Protein AF-A0A9E5NA06-F1 (afdb_monomer)

Radius of gyration: 15.35 Å; Cα contacts (8 Å, |Δi|>4): 70; chains: 1; bounding box: 36×32×31 Å

Nearest PDB structu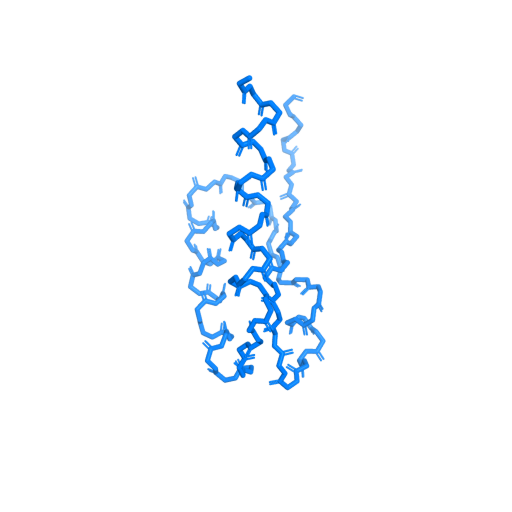res (foldseek):
  3auo-assembly2_B  TM=9.152E-01  e=3.336E-03  Thermus thermophilus HB8
  3b0x-assembly1_A  TM=8.338E-01  e=4.071E-03  Thermus thermophilus HB8
  3b0y-assemb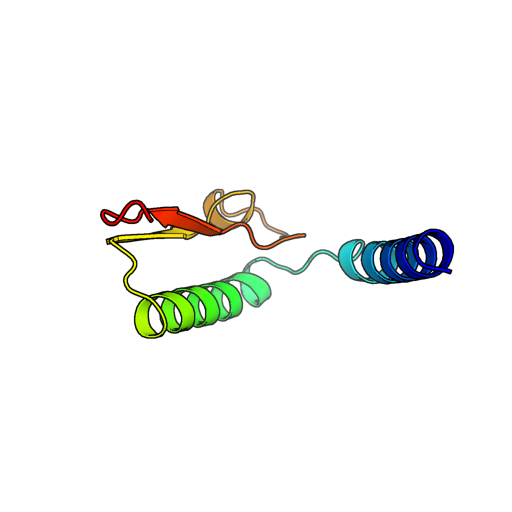ly1_A  TM=8.109E-01  e=3.810E-03  Thermus thermophilu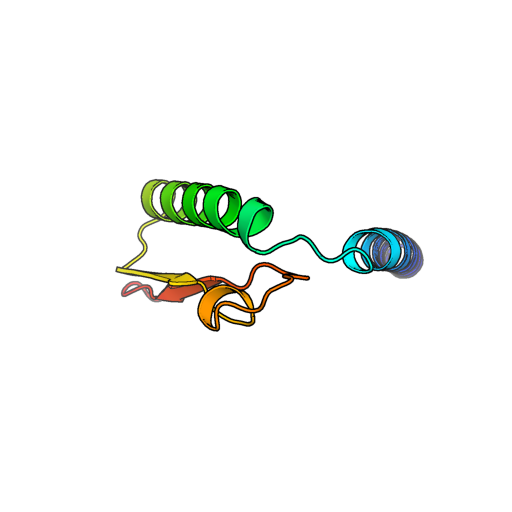s HB8
  3hx0-assembly3_K  TM=7.410E-01  e=2.794E-02  Homo sapiens
  6ctj-assembly1_A  TM=7.527E-01  e=1.376E-01  Homo sapiens

Mean predicted aligned error: 6.3 Å

Sequence (72 aa):
EKTETNILKGIERMRRFAERSALAAAYPIAMEIIEALQRAAPIDKIEPAGSLRRMRDTIGDLDILVTSKKAE

Secondary structure (DSSP, 8-state):
-HHHHHHHHHHHHHHHHTSPEEHHHHHHHHHHHHHHHHHHS--SEEEE-HHHHTT-SEESS--EEEE-S---

pLDDT: mean 89.93, std 9.88, range [58.09, 97.88]

Solvent-accessible surface area (backbone atoms only — not comparable to full-atom values): 4321 Å² total; per-residue (Å²): 106,77,66,57,56,49,50,54,54,46,55,55,45,52,66,59,55,69,54,62,39,47,35,85,66,46,50,61,58,51,50,53,51,52,54,52,50,58,74,74,44,92,59,72,44,76,44,69,28,68,49,63,60,68,68,40,69,55,30,64,70,90,42,74,47,75,41,60,88,71,79,131

Structure (mmCIF, N/CA/C/O backbone):
data_AF-A0A9E5NA06-F1
#
_entry.id   AF-A0A9E5NA06-F1
#
loop_
_atom_site.group_PDB
_atom_site.id
_atom_site.type_symbol
_atom_site.label_atom_id
_atom_site.label_alt_id
_atom_site.label_comp_id
_atom_site.label_asym_id
_atom_site.label_entity_id
_atom_site.label_seq_id
_atom_site.pdbx_PDB_ins_code
_atom_site.Cartn_x
_atom_site.Cartn_y
_atom_site.Cartn_z
_atom_site.occupancy
_atom_site.B_iso_or_equiv
_atom_site.auth_seq_id
_atom_site.auth_comp_id
_atom_site.auth_asym_id
_atom_site.auth_atom_id
_atom_site.pdbx_PDB_model_num
ATOM 1 N N . GLU A 1 1 ? 15.582 21.905 12.204 1.00 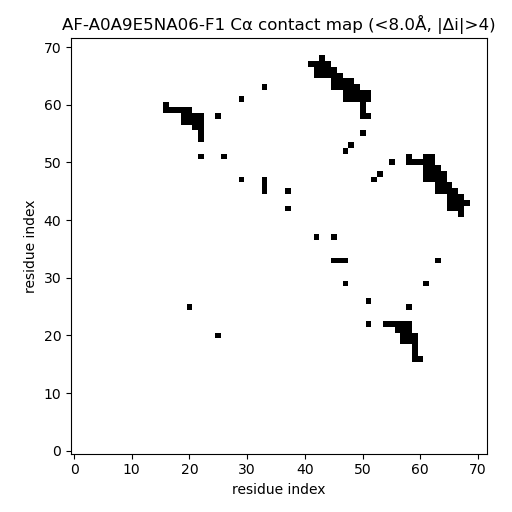65.50 1 GLU A N 1
ATOM 2 C CA . GLU A 1 1 ? 15.373 20.483 12.560 1.00 65.50 1 GLU A CA 1
ATOM 3 C C . GLU A 1 1 ? 14.182 19.817 11.869 1.00 65.50 1 GLU A C 1
ATOM 5 O O . GLU A 1 1 ? 14.425 19.080 10.927 1.00 65.50 1 GLU A O 1
ATOM 10 N N . LYS A 1 2 ? 12.907 20.066 12.229 1.00 81.81 2 LYS A N 1
ATOM 11 C CA . LYS A 1 2 ? 11.759 19.314 11.650 1.00 81.81 2 LYS A CA 1
ATOM 12 C C . LYS A 1 2 ? 11.688 19.365 10.113 1.00 81.81 2 LYS A C 1
ATOM 14 O O . LYS A 1 2 ? 11.401 18.353 9.479 1.00 81.81 2 LYS A O 1
ATOM 19 N N . THR A 1 3 ? 11.991 20.520 9.518 1.00 90.38 3 THR A N 1
ATOM 20 C CA . THR A 1 3 ? 12.004 20.708 8.056 1.00 90.38 3 THR A CA 1
ATOM 21 C C . THR A 1 3 ? 13.127 19.927 7.379 1.00 90.38 3 THR A C 1
ATOM 23 O O . THR A 1 3 ? 12.876 19.217 6.414 1.00 90.38 3 THR A O 1
ATOM 26 N N . GLU A 1 4 ? 14.346 20.001 7.906 1.00 91.88 4 GLU A N 1
ATOM 27 C CA . GLU A 1 4 ? 15.515 19.300 7.365 1.00 91.88 4 GLU A CA 1
ATOM 28 C C . GLU A 1 4 ? 15.344 17.778 7.444 1.00 91.88 4 GLU A C 1
ATOM 30 O O . GLU A 1 4 ? 15.511 17.078 6.447 1.00 91.88 4 GLU A O 1
ATOM 35 N N . THR A 1 5 ? 14.867 17.272 8.584 1.00 92.62 5 THR A N 1
ATOM 36 C CA . THR A 1 5 ? 14.527 15.853 8.752 1.00 92.62 5 THR A CA 1
ATOM 37 C C . THR A 1 5 ? 13.445 15.406 7.767 1.00 92.62 5 THR A C 1
ATOM 39 O O . THR A 1 5 ? 13.514 14.303 7.223 1.00 92.62 5 THR A O 1
ATOM 42 N N . ASN A 1 6 ? 12.441 16.247 7.503 1.00 90.44 6 ASN A N 1
ATOM 43 C CA . ASN A 1 6 ? 11.405 15.942 6.516 1.00 90.44 6 ASN A CA 1
ATOM 44 C C . ASN A 1 6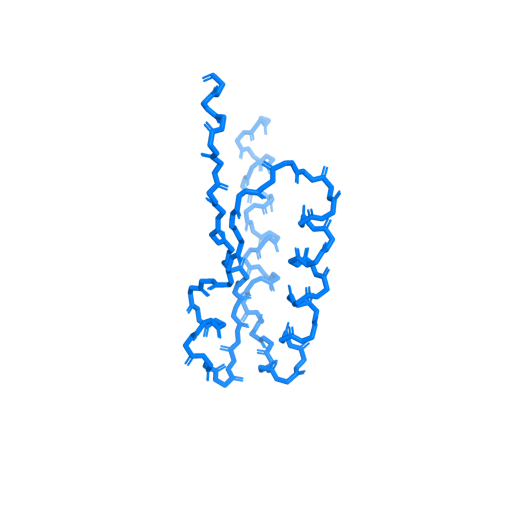 ? 11.953 15.924 5.083 1.00 90.44 6 ASN A C 1
ATOM 46 O O . ASN A 1 6 ? 11.550 15.058 4.305 1.00 90.44 6 ASN A O 1
ATOM 50 N N . ILE A 1 7 ? 12.882 16.825 4.750 1.00 91.62 7 ILE A N 1
ATOM 51 C CA . ILE A 1 7 ? 13.557 16.863 3.447 1.00 91.62 7 ILE A CA 1
ATOM 52 C C . ILE A 1 7 ? 14.388 15.591 3.246 1.00 91.62 7 ILE A C 1
ATOM 54 O O . ILE A 1 7 ? 14.216 14.912 2.235 1.00 91.62 7 ILE A O 1
ATOM 58 N N . LEU A 1 8 ? 15.209 15.201 4.228 1.00 93.62 8 LEU A N 1
ATOM 59 C CA . LEU A 1 8 ? 16.010 13.972 4.166 1.00 93.62 8 LEU A CA 1
ATOM 60 C C . LEU A 1 8 ? 15.134 12.721 3.994 1.00 93.62 8 LEU A C 1
ATOM 62 O O . LEU A 1 8 ? 15.380 11.911 3.099 1.00 93.62 8 LEU A O 1
ATOM 66 N N . LYS A 1 9 ? 14.042 12.610 4.765 1.00 87.19 9 LYS A N 1
ATOM 67 C CA . LYS A 1 9 ? 13.051 11.528 4.608 1.00 87.19 9 LYS A CA 1
ATOM 68 C C . LYS A 1 9 ? 12.349 11.560 3.248 1.00 87.19 9 LYS A C 1
ATOM 70 O O . LYS A 1 9 ? 11.939 10.521 2.737 1.00 87.19 9 LYS A O 1
ATOM 75 N N . GLY A 1 10 ? 12.142 12.742 2.669 1.00 85.56 10 GLY A N 1
ATOM 76 C CA . GLY A 1 10 ? 11.592 12.905 1.322 1.00 85.56 10 GLY A CA 1
ATOM 77 C C . GLY A 1 10 ? 12.535 12.368 0.245 1.00 85.56 10 GLY A C 1
ATOM 78 O O . GLY A 1 10 ? 12.103 11.611 -0.620 1.00 85.56 10 GLY A O 1
ATOM 79 N N . ILE A 1 11 ? 13.827 12.695 0.342 1.00 87.06 11 ILE A N 1
ATOM 80 C CA . ILE A 1 11 ? 14.866 12.230 -0.589 1.00 87.06 11 ILE A CA 1
ATOM 81 C C . ILE A 1 11 ? 15.014 10.707 -0.531 1.00 87.06 11 ILE A C 1
ATOM 83 O O . ILE A 1 11 ? 15.047 10.055 -1.574 1.00 87.06 11 ILE A O 1
ATOM 87 N N . GLU A 1 12 ? 15.069 10.126 0.670 1.00 84.44 12 GLU A N 1
ATOM 88 C CA . GLU A 1 12 ? 15.182 8.672 0.827 1.00 84.44 12 GLU A CA 1
ATOM 89 C C . GLU A 1 12 ? 13.962 7.942 0.248 1.00 84.44 12 GLU A C 1
ATOM 91 O O . GLU A 1 12 ? 14.109 6.950 -0.466 1.00 84.44 12 GLU A O 1
ATOM 96 N N . ARG A 1 13 ? 12.757 8.478 0.480 1.00 77.81 13 ARG A N 1
ATOM 97 C CA . ARG A 1 13 ? 11.525 7.951 -0.116 1.00 77.81 13 ARG A CA 1
ATOM 98 C C . ARG A 1 13 ? 11.551 8.023 -1.638 1.00 77.81 13 ARG A C 1
ATOM 100 O O . ARG A 1 13 ? 11.300 7.006 -2.268 1.00 77.81 13 ARG A O 1
ATOM 107 N N . MET A 1 14 ? 11.909 9.162 -2.236 1.00 74.50 14 MET A N 1
ATOM 108 C CA . MET A 1 14 ? 11.995 9.280 -3.700 1.00 74.50 14 MET A CA 1
ATOM 109 C C . MET A 1 14 ? 12.941 8.251 -4.322 1.00 74.50 14 MET A C 1
ATOM 111 O O . MET A 1 14 ? 12.631 7.703 -5.373 1.00 74.50 14 MET A O 1
ATOM 115 N N . ARG A 1 15 ? 14.070 7.954 -3.666 1.00 73.81 15 ARG A N 1
ATOM 116 C CA . ARG A 1 15 ? 15.002 6.921 -4.141 1.00 73.81 15 ARG A CA 1
ATOM 117 C C . ARG A 1 15 ? 14.389 5.518 -4.113 1.00 73.81 15 ARG A C 1
ATOM 119 O O . ARG A 1 15 ? 14.650 4.753 -5.027 1.00 73.81 15 ARG A O 1
ATOM 126 N N . ARG A 1 16 ? 13.566 5.196 -3.107 1.00 67.06 16 ARG A N 1
ATOM 127 C CA . ARG A 1 16 ? 12.885 3.890 -2.993 1.00 67.06 16 ARG A CA 1
ATOM 128 C C . ARG A 1 16 ? 11.658 3.761 -3.904 1.00 67.06 16 ARG A C 1
ATOM 130 O O . ARG A 1 16 ? 11.436 2.695 -4.455 1.00 67.06 16 ARG A O 1
ATOM 137 N N . PHE A 1 17 ? 10.883 4.832 -4.084 1.00 60.56 17 PHE A N 1
ATOM 138 C CA . PHE A 1 17 ? 9.660 4.831 -4.907 1.00 60.56 17 PHE A CA 1
ATOM 139 C C . PHE A 1 17 ? 9.919 4.989 -6.415 1.00 60.56 17 PHE A C 1
ATOM 141 O O . PHE A 1 17 ? 9.004 4.826 -7.220 1.00 60.56 17 PHE A O 1
ATOM 148 N N . ALA A 1 18 ? 11.154 5.301 -6.825 1.00 60.72 18 ALA A N 1
ATOM 149 C CA . ALA A 1 18 ? 11.533 5.303 -8.237 1.00 60.72 18 ALA A CA 1
ATOM 150 C C . ALA A 1 18 ? 11.502 3.890 -8.859 1.00 60.72 18 ALA A C 1
ATOM 152 O O . ALA A 1 18 ? 11.366 3.757 -10.076 1.00 60.72 18 ALA A O 1
ATOM 153 N N . GLU A 1 19 ? 11.599 2.840 -8.040 1.00 74.94 19 GLU A N 1
ATOM 154 C CA . GLU A 1 19 ? 11.576 1.454 -8.496 1.00 74.94 19 GLU A CA 1
ATOM 155 C C . GLU A 1 19 ? 10.140 0.930 -8.563 1.00 74.94 19 GLU A C 1
ATOM 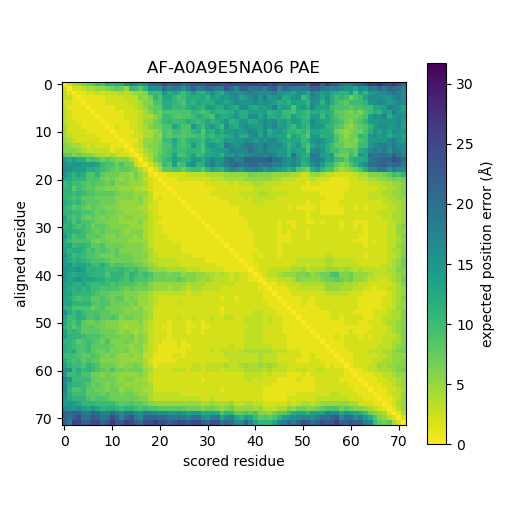157 O O . GLU A 1 19 ? 9.417 0.863 -7.571 1.00 74.94 19 GLU A O 1
ATOM 162 N N . ARG A 1 20 ? 9.711 0.555 -9.770 1.00 89.25 20 ARG A N 1
ATOM 163 C CA . ARG A 1 20 ? 8.413 -0.088 -9.984 1.00 89.25 20 ARG A CA 1
ATOM 164 C C . ARG A 1 20 ? 8.570 -1.597 -9.847 1.00 89.25 20 ARG A C 1
ATOM 166 O O . ARG A 1 20 ? 9.491 -2.179 -10.412 1.00 89.25 20 ARG A O 1
ATOM 173 N N . SER A 1 21 ? 7.624 -2.236 -9.176 1.00 91.19 21 SER A N 1
ATOM 174 C CA . SER A 1 21 ? 7.545 -3.693 -9.064 1.00 91.19 21 SER A CA 1
ATOM 175 C C . SER A 1 21 ? 6.695 -4.282 -10.184 1.00 91.19 21 SER A C 1
ATOM 177 O O . SER A 1 21 ? 5.683 -3.697 -10.565 1.00 91.19 21 SER A O 1
ATOM 179 N N . ALA A 1 22 ?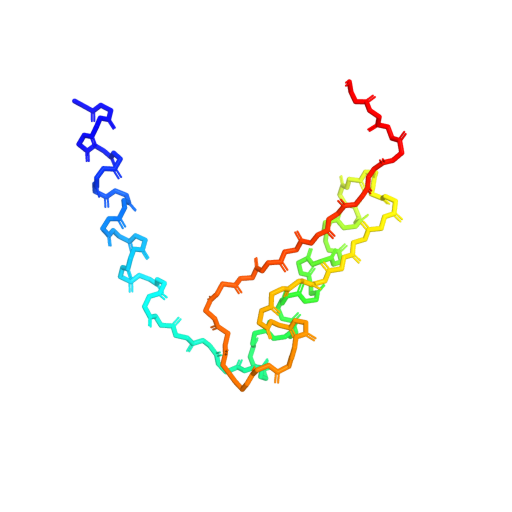 7.058 -5.456 -10.701 1.00 95.56 22 ALA A N 1
ATOM 180 C CA . ALA A 1 22 ? 6.185 -6.200 -11.608 1.00 95.56 22 ALA A CA 1
ATOM 181 C C . ALA A 1 22 ? 4.876 -6.588 -10.900 1.00 95.56 22 ALA A C 1
ATOM 183 O O . ALA A 1 22 ? 4.892 -6.948 -9.720 1.00 95.56 22 ALA A O 1
ATOM 184 N N . LEU A 1 23 ? 3.756 -6.576 -11.626 1.00 96.62 23 LEU A N 1
ATOM 185 C CA . LEU A 1 23 ? 2.442 -6.947 -11.092 1.00 96.62 23 LEU A CA 1
ATOM 186 C C . LEU A 1 23 ? 2.463 -8.314 -10.397 1.00 96.62 23 LEU A C 1
ATOM 188 O O . LEU A 1 23 ? 1.927 -8.448 -9.303 1.00 96.62 23 LEU A O 1
ATOM 192 N N . ALA A 1 24 ? 3.133 -9.303 -10.997 1.00 97.12 24 ALA A N 1
ATOM 193 C CA . ALA A 1 24 ? 3.232 -10.656 -10.452 1.00 97.12 24 ALA A CA 1
ATOM 194 C C . ALA A 1 24 ? 3.896 -10.709 -9.064 1.00 97.12 24 ALA A C 1
ATOM 196 O O . ALA A 1 24 ? 3.544 -11.561 -8.255 1.00 97.12 24 ALA A O 1
ATOM 197 N N . ALA A 1 25 ? 4.828 -9.796 -8.780 1.00 94.88 25 ALA A N 1
ATOM 198 C CA . ALA A 1 25 ? 5.466 -9.689 -7.472 1.00 94.88 25 ALA A CA 1
ATOM 199 C C . ALA A 1 25 ? 4.629 -8.844 -6.499 1.00 94.88 25 ALA A C 1
ATOM 201 O O . ALA A 1 25 ? 4.477 -9.201 -5.336 1.00 94.88 25 ALA A O 1
ATOM 202 N N . ALA A 1 26 ? 4.065 -7.731 -6.975 1.00 94.75 26 ALA A N 1
ATOM 203 C CA . ALA A 1 26 ? 3.344 -6.780 -6.133 1.00 94.75 26 ALA A CA 1
ATOM 204 C C . ALA A 1 26 ? 1.962 -7.284 -5.684 1.00 94.75 26 ALA A C 1
ATOM 206 O O . ALA A 1 26 ? 1.552 -7.028 -4.554 1.00 94.75 26 ALA A O 1
ATOM 207 N N . TYR A 1 27 ? 1.236 -7.987 -6.556 1.00 96.81 27 TYR A N 1
ATOM 208 C CA . TYR A 1 27 ? -0.137 -8.422 -6.300 1.00 96.81 27 TYR A CA 1
ATOM 209 C C . TYR A 1 27 ? -0.295 -9.338 -5.073 1.00 96.81 27 TYR A C 1
ATOM 211 O O . TYR A 1 27 ? -1.104 -8.988 -4.214 1.00 96.81 27 TYR A O 1
ATOM 219 N N . PRO A 1 28 ? 0.449 -10.456 -4.922 1.00 97.56 28 PRO A N 1
ATOM 220 C CA . PRO A 1 28 ? 0.287 -11.328 -3.755 1.00 97.56 28 PRO A CA 1
ATOM 221 C C . PRO A 1 28 ? 0.578 -10.589 -2.443 1.00 97.56 28 PRO A C 1
ATOM 223 O O . PRO A 1 28 ? -0.217 -10.662 -1.511 1.00 97.56 28 PRO A O 1
ATOM 226 N N . ILE A 1 29 ? 1.640 -9.778 -2.413 1.00 95.94 29 ILE A N 1
ATOM 227 C CA . ILE A 1 29 ? 2.012 -8.968 -1.244 1.00 95.94 29 ILE A CA 1
ATOM 228 C C . ILE A 1 29 ? 0.896 -7.975 -0.890 1.00 95.94 29 ILE A C 1
ATOM 230 O O . ILE A 1 29 ? 0.534 -7.813 0.274 1.00 95.94 29 ILE A O 1
ATOM 234 N N . ALA A 1 30 ? 0.316 -7.309 -1.891 1.00 96.62 30 ALA A N 1
ATOM 235 C CA . ALA A 1 30 ? -0.783 -6.377 -1.673 1.00 96.62 30 ALA A CA 1
ATOM 236 C C . ALA A 1 30 ? -2.034 -7.063 -1.102 1.00 96.62 30 ALA A C 1
ATOM 238 O O . ALA A 1 30 ? -2.703 -6.487 -0.243 1.00 96.62 30 ALA A O 1
ATOM 239 N N . MET A 1 31 ? -2.344 -8.282 -1.554 1.00 97.69 31 MET A N 1
ATOM 240 C CA . MET A 1 31 ? -3.467 -9.065 -1.027 1.00 97.69 31 MET A CA 1
ATOM 241 C C . MET A 1 31 ? -3.222 -9.503 0.417 1.00 97.69 31 MET A C 1
ATOM 243 O O . MET A 1 31 ? -4.117 -9.342 1.243 1.00 97.69 31 MET A O 1
ATOM 247 N N . GLU A 1 32 ? -2.005 -9.933 0.763 1.00 97.88 32 GLU A N 1
ATOM 248 C CA . GLU A 1 32 ? -1.638 -10.248 2.151 1.00 97.88 32 GLU A CA 1
ATOM 249 C C . GLU A 1 32 ? -1.818 -9.041 3.086 1.00 97.88 32 GLU A C 1
ATOM 251 O O . GLU A 1 32 ? -2.357 -9.174 4.189 1.00 97.88 32 GLU A O 1
ATOM 256 N N . ILE A 1 33 ? -1.419 -7.843 2.639 1.00 96.31 33 ILE A N 1
ATOM 257 C CA . ILE A 1 33 ? -1.614 -6.596 3.393 1.00 96.31 33 ILE A CA 1
ATOM 258 C C . ILE A 1 33 ? -3.105 -6.297 3.568 1.00 96.31 33 ILE A C 1
ATOM 260 O O . ILE A 1 33 ? -3.538 -5.986 4.678 1.00 96.31 33 ILE A O 1
ATOM 264 N N . ILE A 1 34 ? -3.895 -6.394 2.497 1.00 96.75 34 ILE A N 1
ATOM 265 C CA . ILE A 1 34 ? -5.343 -6.158 2.544 1.00 96.75 34 ILE A CA 1
ATOM 266 C C . ILE A 1 34 ? -6.022 -7.120 3.522 1.00 96.75 34 ILE A C 1
ATOM 268 O O . ILE A 1 34 ? -6.809 -6.687 4.365 1.00 96.75 34 ILE A O 1
ATOM 272 N N . GLU A 1 35 ? -5.671 -8.402 3.487 1.00 96.69 35 GLU A N 1
ATOM 273 C CA . GLU A 1 35 ? -6.189 -9.381 4.438 1.00 96.69 35 GLU A CA 1
ATOM 274 C C . GLU A 1 35 ? -5.785 -9.072 5.884 1.00 96.69 35 GLU A C 1
ATOM 276 O O . GLU A 1 35 ? -6.599 -9.191 6.804 1.00 96.69 35 GLU A O 1
ATOM 281 N N . ALA A 1 36 ? -4.531 -8.675 6.110 1.00 96.75 36 ALA A N 1
ATOM 282 C CA . ALA A 1 36 ? -4.055 -8.307 7.436 1.00 96.75 36 ALA A CA 1
ATOM 283 C C . ALA A 1 36 ? -4.810 -7.086 7.985 1.00 96.75 36 ALA A C 1
ATOM 285 O O . ALA A 1 36 ? -5.234 -7.103 9.142 1.00 96.75 36 ALA A O 1
ATOM 286 N N . LEU A 1 37 ? -5.040 -6.065 7.154 1.00 94.56 37 LEU A N 1
ATOM 287 C CA . LEU A 1 37 ? -5.815 -4.877 7.519 1.00 94.56 37 LEU A CA 1
ATOM 288 C C . LEU A 1 37 ? -7.271 -5.224 7.837 1.00 94.56 37 LEU A C 1
ATOM 290 O O . LEU A 1 37 ? -7.793 -4.767 8.855 1.00 94.56 37 LEU A O 1
ATOM 294 N N . GLN A 1 38 ? -7.898 -6.080 7.025 1.00 93.62 38 GLN A N 1
ATOM 295 C CA . GLN A 1 38 ? -9.270 -6.541 7.249 1.00 93.62 38 GLN A CA 1
ATOM 296 C C . GLN A 1 38 ? -9.424 -7.274 8.592 1.00 93.62 38 GLN A C 1
ATOM 298 O O . GLN A 1 38 ? -10.477 -7.190 9.218 1.00 93.62 38 GLN A O 1
ATOM 303 N N . ARG A 1 39 ? -8.380 -7.979 9.055 1.00 94.00 39 ARG A N 1
ATOM 304 C CA . ARG A 1 39 ? -8.368 -8.651 10.367 1.00 94.00 39 ARG A CA 1
ATOM 305 C C . ARG A 1 39 ? -8.073 -7.706 11.535 1.00 94.00 39 ARG A C 1
ATOM 307 O O . ARG A 1 39 ? -8.519 -7.971 12.647 1.00 94.00 39 ARG A O 1
ATOM 314 N N . ALA A 1 40 ? -7.300 -6.647 11.309 1.00 93.50 40 ALA A N 1
ATOM 315 C CA . ALA A 1 40 ? -6.792 -5.781 12.373 1.00 93.50 40 ALA A CA 1
ATOM 316 C C . ALA A 1 40 ? -7.751 -4.650 12.781 1.00 93.50 40 ALA A C 1
ATOM 318 O O . ALA A 1 40 ? -7.626 -4.124 13.887 1.00 93.50 40 ALA A O 1
ATOM 319 N N . ALA A 1 41 ? -8.684 -4.254 11.912 1.00 86.12 41 ALA A N 1
ATOM 320 C CA . ALA A 1 41 ? -9.559 -3.105 12.135 1.00 86.12 41 ALA A CA 1
ATOM 321 C C . ALA A 1 41 ? -11.020 -3.396 11.737 1.00 86.12 41 ALA A C 1
ATOM 323 O O . ALA A 1 41 ? -11.268 -4.229 10.865 1.00 86.12 41 ALA A O 1
ATOM 324 N N . PRO A 1 42 ? -12.009 -2.701 12.336 1.00 89.12 42 PRO A N 1
ATOM 325 C CA . PRO A 1 42 ? -13.418 -2.835 11.969 1.00 89.12 42 PRO A CA 1
ATOM 326 C C . PRO A 1 42 ? -13.706 -2.128 10.634 1.00 89.12 42 PRO A C 1
ATOM 328 O O . PRO A 1 42 ? -14.264 -1.032 10.595 1.00 89.12 42 PRO A O 1
ATOM 331 N N . ILE A 1 43 ? -13.302 -2.760 9.535 1.00 92.00 43 ILE A N 1
ATOM 332 C CA . ILE A 1 43 ? -13.477 -2.268 8.167 1.00 92.00 43 ILE A CA 1
ATOM 333 C C . ILE A 1 43 ? -14.769 -2.848 7.575 1.00 92.00 43 ILE A C 1
ATOM 335 O O . ILE A 1 43 ? -14.974 -4.060 7.604 1.00 92.00 43 ILE A O 1
ATOM 339 N N . ASP A 1 44 ? -15.636 -1.997 7.013 1.00 93.06 44 ASP A N 1
ATOM 340 C CA . ASP A 1 44 ? -16.852 -2.443 6.312 1.00 93.06 44 ASP A CA 1
ATOM 341 C C . ASP A 1 44 ? -16.512 -3.026 4.934 1.00 93.06 44 ASP A C 1
ATOM 343 O O . ASP A 1 44 ? -16.997 -4.097 4.576 1.00 93.06 44 ASP A O 1
ATOM 347 N N . LYS A 1 45 ? -15.654 -2.335 4.171 1.00 94.75 45 LYS A N 1
ATOM 348 C CA . LYS A 1 45 ? -15.108 -2.810 2.892 1.00 94.75 45 LYS A CA 1
ATOM 349 C C . LYS A 1 45 ? -13.673 -2.340 2.706 1.00 94.75 45 LYS A C 1
ATOM 351 O O . LYS A 1 45 ? -13.347 -1.215 3.083 1.00 94.75 45 LYS A O 1
ATOM 356 N N . ILE A 1 46 ? -12.860 -3.179 2.075 1.00 96.12 46 ILE A N 1
ATOM 357 C CA . ILE A 1 46 ? -11.484 -2.893 1.673 1.00 96.12 46 ILE A CA 1
ATOM 358 C C . ILE A 1 46 ? -11.292 -3.331 0.225 1.00 96.12 46 ILE A C 1
ATOM 360 O O . ILE A 1 46 ? -11.733 -4.411 -0.152 1.00 96.12 46 ILE A O 1
ATOM 364 N N . GLU A 1 47 ? -10.648 -2.502 -0.586 1.00 96.56 47 GLU A N 1
ATOM 365 C CA . GLU A 1 47 ? -10.352 -2.824 -1.983 1.00 96.56 47 GLU A CA 1
ATOM 366 C C . GLU A 1 47 ? -9.009 -2.210 -2.399 1.00 96.56 47 GLU A C 1
ATOM 368 O O . GLU A 1 47 ? -8.690 -1.087 -1.983 1.00 96.56 47 GLU A O 1
ATOM 373 N N . PRO A 1 48 ? -8.226 -2.879 -3.266 1.00 96.44 48 PRO A N 1
ATOM 374 C CA . PRO A 1 48 ? -7.108 -2.228 -3.923 1.00 96.44 48 PRO A CA 1
ATOM 375 C C . PRO A 1 48 ? -7.628 -1.115 -4.841 1.00 96.44 48 PRO A C 1
ATOM 377 O O . PRO A 1 48 ? -8.642 -1.243 -5.533 1.00 96.44 48 PRO A O 1
ATOM 380 N N . ALA A 1 49 ? -6.897 -0.012 -4.885 1.00 96.81 49 ALA A N 1
ATOM 381 C CA . ALA A 1 49 ? -7.166 1.125 -5.747 1.00 96.81 49 ALA A CA 1
ATOM 382 C C . ALA A 1 49 ? -6.012 1.324 -6.745 1.00 96.81 49 ALA A C 1
ATOM 384 O O . ALA A 1 49 ? -5.177 0.443 -6.974 1.00 96.81 49 ALA A O 1
ATOM 385 N N . GLY A 1 50 ? -6.012 2.472 -7.423 1.00 96.12 50 GLY A N 1
ATOM 386 C CA . GLY A 1 50 ? -4.865 2.903 -8.215 1.00 96.12 50 GLY A CA 1
ATOM 387 C C . GLY A 1 50 ? -4.447 1.940 -9.328 1.00 96.12 50 GLY A C 1
ATOM 388 O O . GLY A 1 50 ? -5.277 1.400 -10.066 1.00 96.12 50 GLY A O 1
ATOM 389 N N . SER A 1 51 ? -3.131 1.816 -9.516 1.00 96.56 51 SER A N 1
ATOM 390 C CA . SER A 1 51 ? -2.535 1.034 -10.610 1.00 96.56 51 SER A CA 1
ATOM 391 C C . SER A 1 51 ? -2.728 -0.476 -10.454 1.00 96.56 51 SER A C 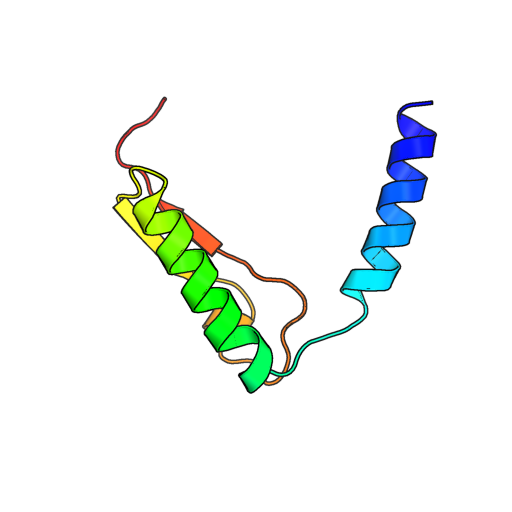1
ATOM 393 O O . SER A 1 51 ? -2.936 -1.153 -11.463 1.00 96.56 51 SER A O 1
ATOM 395 N N . LEU A 1 52 ? -2.758 -0.969 -9.210 1.00 97.00 52 LEU A N 1
ATOM 396 C CA . LEU A 1 52 ? -2.997 -2.375 -8.895 1.00 97.00 52 LEU A CA 1
ATOM 397 C C . LEU A 1 52 ? -4.414 -2.797 -9.299 1.00 97.00 52 LEU A C 1
ATOM 399 O O . LEU A 1 52 ? -4.574 -3.775 -10.021 1.00 97.00 52 LEU A O 1
ATOM 403 N N . ARG A 1 53 ? -5.433 -1.993 -8.959 1.00 97.69 53 ARG A N 1
ATOM 404 C CA . ARG A 1 53 ? -6.829 -2.225 -9.380 1.00 97.69 53 ARG A CA 1
ATOM 405 C C . ARG A 1 53 ? -6.997 -2.317 -10.898 1.00 97.69 53 ARG A C 1
ATOM 407 O O . ARG A 1 53 ? -7.874 -3.020 -11.386 1.00 97.69 53 ARG A O 1
ATOM 414 N N . ARG A 1 54 ? -6.191 -1.566 -11.655 1.00 97.69 54 ARG A N 1
ATOM 415 C CA . ARG A 1 54 ? -6.228 -1.544 -13.128 1.00 97.69 54 ARG A CA 1
ATOM 416 C C . ARG A 1 54 ? -5.339 -2.609 -13.773 1.00 97.69 54 ARG A C 1
ATOM 418 O O . ARG A 1 54 ? -5.188 -2.568 -14.990 1.00 97.69 54 ARG A O 1
ATOM 425 N N . MET A 1 55 ? -4.729 -3.499 -12.986 1.00 97.06 55 MET A N 1
ATOM 426 C CA . MET A 1 55 ? -3.853 -4.572 -13.468 1.00 97.06 55 MET A CA 1
ATOM 427 C C . MET A 1 55 ? -2.732 -4.059 -14.383 1.00 97.06 55 MET A C 1
ATOM 429 O O . MET A 1 55 ? -2.459 -4.625 -15.436 1.00 97.06 55 MET A O 1
ATOM 433 N N . ARG A 1 56 ? -2.097 -2.939 -14.013 1.00 97.88 56 ARG A N 1
ATOM 434 C CA . ARG A 1 56 ? -0.943 -2.423 -14.765 1.00 97.88 56 ARG A CA 1
ATOM 435 C C . ARG A 1 56 ? 0.248 -3.363 -14.591 1.00 97.88 56 ARG A C 1
ATOM 437 O O . ARG A 1 56 ? 0.524 -3.771 -13.471 1.00 97.88 56 ARG A O 1
ATOM 444 N N . ASP A 1 57 ? 0.997 -3.599 -15.667 1.00 97.31 57 ASP A N 1
ATOM 445 C CA . ASP A 1 57 ? 2.158 -4.510 -15.695 1.00 97.31 57 ASP A CA 1
ATOM 446 C C . ASP A 1 57 ? 3.197 -4.226 -14.605 1.00 97.31 57 ASP A C 1
ATOM 448 O O . ASP A 1 57 ? 3.867 -5.133 -14.110 1.00 97.31 57 ASP A O 1
ATOM 452 N N . THR A 1 58 ? 3.325 -2.955 -14.219 1.00 95.56 58 THR A N 1
ATOM 453 C CA . THR A 1 58 ? 4.186 -2.519 -13.123 1.00 95.56 58 THR A CA 1
ATOM 454 C C . THR A 1 58 ? 3.437 -1.606 -12.159 1.00 95.56 58 THR A C 1
ATOM 456 O O . THR A 1 58 ? 2.616 -0.780 -12.575 1.00 95.56 58 THR A O 1
ATOM 459 N N . ILE A 1 59 ? 3.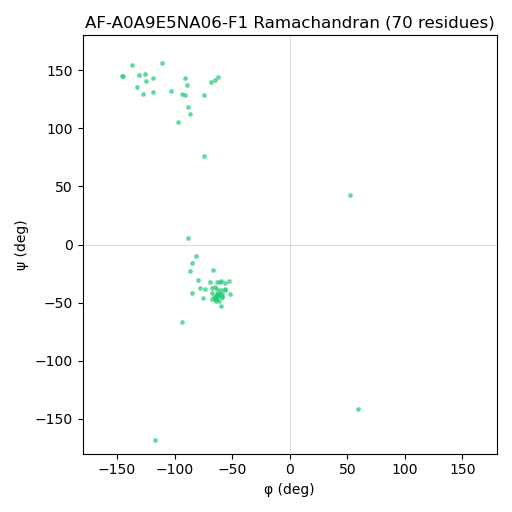778 -1.706 -10.879 1.00 94.38 59 ILE A N 1
ATOM 460 C CA . ILE A 1 59 ? 3.174 -1.017 -9.738 1.00 94.38 59 ILE A CA 1
ATOM 461 C C . ILE A 1 59 ? 4.251 -0.158 -9.070 1.00 94.38 59 ILE A C 1
ATOM 463 O O . ILE A 1 59 ? 5.360 -0.633 -8.852 1.00 94.38 59 ILE A O 1
ATOM 467 N N . GLY A 1 60 ? 3.947 1.115 -8.809 1.00 89.88 60 GLY A N 1
ATOM 468 C CA . GLY A 1 60 ? 4.838 2.001 -8.045 1.00 89.88 60 GLY A CA 1
ATOM 469 C C . GLY A 1 60 ? 4.453 1.969 -6.573 1.00 89.88 60 GLY A C 1
ATOM 470 O O . GLY A 1 60 ? 5.157 1.389 -5.756 1.00 89.88 60 GLY A O 1
ATOM 471 N N . ASP A 1 61 ? 3.260 2.491 -6.292 1.00 89.75 61 ASP A N 1
ATOM 472 C CA . ASP A 1 61 ? 2.684 2.537 -4.951 1.00 89.75 61 ASP A CA 1
ATOM 473 C C . ASP A 1 61 ? 1.474 1.601 -4.824 1.00 89.75 61 ASP A C 1
ATOM 475 O O . ASP A 1 61 ? 0.805 1.274 -5.815 1.00 89.75 61 ASP A O 1
ATOM 479 N N . LEU A 1 62 ? 1.193 1.188 -3.585 1.00 91.44 62 LEU A N 1
ATOM 480 C CA . LEU A 1 62 ? 0.005 0.426 -3.215 1.00 91.44 62 LEU A CA 1
ATOM 481 C C . LEU A 1 62 ? -1.069 1.368 -2.660 1.00 91.44 62 LEU A C 1
ATOM 483 O O . LEU A 1 62 ? -0.983 1.820 -1.520 1.00 91.44 62 LEU A O 1
ATOM 487 N N . ASP A 1 63 ? -2.098 1.624 -3.463 1.00 94.62 63 ASP A N 1
ATOM 488 C CA . ASP A 1 63 ? -3.285 2.366 -3.042 1.00 94.62 63 ASP A CA 1
ATOM 489 C C . ASP A 1 63 ? -4.350 1.393 -2.511 1.00 94.62 63 ASP A C 1
ATOM 491 O O . ASP A 1 63 ? -4.714 0.440 -3.204 1.00 94.62 63 ASP A O 1
ATOM 495 N N . ILE A 1 64 ? -4.889 1.644 -1.316 1.00 96.25 64 ILE A N 1
ATOM 496 C CA . ILE A 1 64 ? -5.969 0.849 -0.707 1.00 96.25 64 ILE A CA 1
ATOM 497 C C . ILE A 1 64 ? -7.096 1.795 -0.296 1.00 96.25 64 ILE A C 1
ATOM 499 O O . ILE A 1 64 ? -6.857 2.797 0.378 1.00 96.25 64 ILE A O 1
ATOM 503 N N . LEU A 1 65 ? -8.326 1.473 -0.693 1.00 96.19 65 LEU A N 1
ATOM 504 C CA . LEU A 1 65 ? -9.529 2.188 -0.280 1.00 96.19 65 LEU A CA 1
ATOM 505 C C . LEU A 1 65 ? -10.265 1.377 0.787 1.00 96.19 65 LEU A C 1
ATOM 507 O O . LEU A 1 65 ? -10.512 0.188 0.599 1.00 96.19 65 LEU A O 1
ATOM 511 N N . VAL A 1 66 ? -10.649 2.038 1.879 1.00 95.31 66 VAL A N 1
ATOM 512 C CA . VAL A 1 66 ? -11.429 1.440 2.969 1.00 95.31 66 VAL A CA 1
ATOM 513 C C . VAL A 1 66 ? -12.687 2.254 3.249 1.00 95.31 66 VAL A C 1
ATOM 515 O O . VAL A 1 66 ? -12.675 3.481 3.146 1.00 95.31 66 VAL A O 1
ATOM 518 N N . THR A 1 67 ? -13.769 1.584 3.641 1.00 94.38 67 THR A N 1
ATOM 519 C CA . THR A 1 67 ? -14.975 2.228 4.176 1.00 94.38 67 THR A CA 1
ATOM 520 C C . THR A 1 67 ? -15.241 1.762 5.601 1.00 94.38 67 THR A C 1
ATOM 522 O O . THR A 1 67 ? -15.057 0.590 5.930 1.00 94.38 67 THR A O 1
ATOM 525 N N . SER A 1 68 ? -15.717 2.674 6.448 1.00 89.56 68 SER A N 1
ATOM 526 C CA . SER A 1 68 ? -16.182 2.383 7.806 1.00 89.56 68 SER A CA 1
ATOM 527 C C . SER A 1 68 ? -17.606 2.901 7.971 1.00 89.56 68 SER A C 1
ATOM 529 O O . SER A 1 68 ? -17.943 3.979 7.485 1.00 89.56 68 SER A O 1
ATOM 531 N N . LYS A 1 69 ? -18.441 2.133 8.675 1.00 87.00 69 LYS A N 1
ATOM 532 C CA . LYS A 1 69 ? -19.776 2.576 9.113 1.00 87.00 69 LYS A CA 1
ATOM 533 C C . LYS A 1 69 ? -19.735 3.351 10.429 1.00 87.00 69 LYS A C 1
ATOM 535 O O . LYS A 1 69 ? -20.708 4.015 10.772 1.00 87.00 69 LYS A O 1
ATOM 540 N N . LYS A 1 70 ? -18.627 3.262 11.168 1.00 79.94 70 LYS A N 1
ATOM 541 C CA . LYS A 1 70 ? -18.365 4.119 12.322 1.00 79.94 70 LYS A CA 1
ATOM 542 C C . LYS A 1 70 ? -17.694 5.394 11.831 1.00 79.94 70 LYS A C 1
ATOM 544 O O . LYS A 1 70 ? -16.556 5.337 11.366 1.00 79.94 70 LYS A O 1
ATOM 549 N N . ALA A 1 71 ? -18.409 6.506 11.942 1.00 68.56 71 ALA A N 1
ATOM 550 C CA . ALA A 1 71 ? -17.774 7.804 12.082 1.00 68.56 71 ALA A CA 1
ATOM 551 C C . ALA A 1 71 ? -17.226 7.883 13.516 1.00 68.56 71 ALA A C 1
ATOM 553 O O . ALA A 1 71 ? -17.952 7.541 14.452 1.00 68.56 71 ALA A O 1
ATOM 554 N N . GLU A 1 72 ? -15.953 8.239 13.669 1.00 58.09 72 GLU A N 1
ATOM 555 C CA . GLU A 1 72 ? -15.448 8.764 14.946 1.00 58.09 72 GLU A CA 1
ATOM 556 C C . GLU A 1 72 ? -15.931 10.203 15.143 1.00 58.09 72 GLU A C 1
ATOM 558 O O . GLU A 1 72 ? -15.999 10.942 14.130 1.00 58.09 72 GLU A O 1
#

Foldseek 3Di:
DVVVVVVVVVVVVVVQLVDWAFLVVVVVVLVVVQVVVVVPDQWPDKDWDDPNVVNHRTHRDTHMDTDDPDDD